Protein AF-A0A914QXJ2-F1 (afdb_monomer)

Mean predicted aligned error: 8.16 Å

Secondary structure (DSSP, 8-state):
--HHHHHHHHHHHHHHHHHHHHHHHHHHHTTTT-SS--SHHHHHHHHIIIIITTTPPPPB-TTS-B--HHHHHHHHHHHHHHHHHHHHH-HHHHHHHHHHHHHHHHHHHHHHHHHHH--S-----------HHHHHHHHHHTT-SS--SSPPTT------------PPP-

Structure (mmCIF, N/CA/C/O backbone):
data_AF-A0A914QXJ2-F1
#
_entry.id   AF-A0A914QXJ2-F1
#
loop_
_atom_site.group_PDB
_atom_site.id
_atom_site.type_symbol
_atom_site.label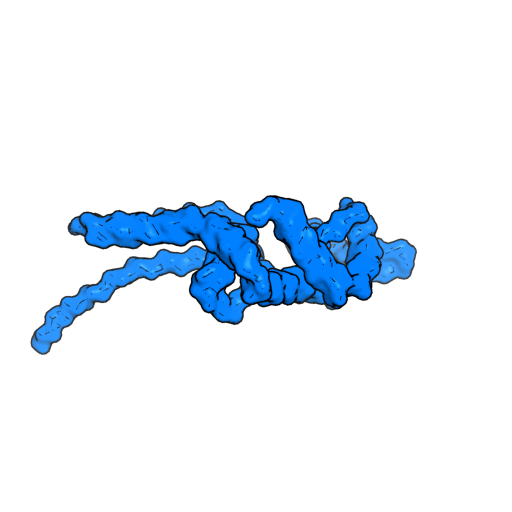_atom_id
_atom_site.label_alt_id
_atom_site.label_comp_id
_atom_site.label_asym_id
_atom_site.label_entity_id
_atom_site.label_seq_id
_atom_site.pdbx_PDB_ins_code
_atom_site.Cartn_x
_atom_site.Cartn_y
_atom_site.Cartn_z
_atom_site.occupancy
_atom_site.B_iso_or_equiv
_atom_site.auth_seq_id
_atom_site.auth_comp_id
_atom_site.auth_asym_id
_atom_site.auth_atom_id
_atom_site.pdbx_PDB_model_num
ATOM 1 N N . MET A 1 1 ? 1.559 21.690 2.130 1.00 59.94 1 MET A N 1
ATOM 2 C CA . MET A 1 1 ? 2.203 21.099 0.946 1.00 59.94 1 MET A CA 1
ATOM 3 C C . MET A 1 1 ? 1.163 21.081 -0.153 1.00 59.94 1 MET A C 1
ATOM 5 O O . MET A 1 1 ? 0.071 20.583 0.099 1.00 59.94 1 MET A O 1
ATOM 9 N N . THR A 1 2 ? 1.450 21.678 -1.304 1.00 71.50 2 THR A N 1
ATOM 10 C CA . THR A 1 2 ? 0.590 21.546 -2.489 1.00 71.50 2 THR A CA 1
ATOM 11 C C . THR A 1 2 ? 0.858 20.198 -3.162 1.00 71.50 2 THR A C 1
ATOM 13 O O . THR A 1 2 ? 1.930 19.617 -2.984 1.00 71.50 2 THR A O 1
ATOM 16 N N . ARG A 1 3 ? -0.100 19.680 -3.939 1.00 66.88 3 ARG A N 1
ATOM 17 C CA . ARG A 1 3 ? 0.074 18.450 -4.735 1.00 66.88 3 ARG A CA 1
ATOM 18 C C . ARG A 1 3 ? 1.365 18.481 -5.569 1.00 66.88 3 ARG A C 1
ATOM 20 O O . ARG A 1 3 ? 2.054 17.472 -5.667 1.00 66.88 3 ARG A O 1
ATOM 27 N N . ASP A 1 4 ? 1.730 19.646 -6.091 1.00 71.75 4 ASP A N 1
ATOM 28 C CA . ASP A 1 4 ? 2.905 19.812 -6.952 1.00 71.75 4 ASP A CA 1
ATOM 29 C C . ASP A 1 4 ? 4.228 19.636 -6.198 1.00 71.75 4 ASP A C 1
ATOM 31 O O . ASP A 1 4 ? 5.166 19.040 -6.722 1.00 71.75 4 ASP A O 1
ATOM 35 N N . GLN A 1 5 ? 4.292 20.071 -4.936 1.00 70.19 5 GLN A N 1
ATOM 36 C CA . GLN A 1 5 ? 5.465 19.859 -4.081 1.00 70.19 5 GLN A CA 1
ATOM 37 C C . GLN A 1 5 ? 5.694 18.366 -3.805 1.00 70.19 5 GLN A C 1
ATOM 39 O O . GLN A 1 5 ? 6.823 17.891 -3.900 1.00 70.19 5 GLN A O 1
ATOM 44 N N . PHE A 1 6 ? 4.619 17.614 -3.542 1.00 69.56 6 PHE A N 1
ATOM 45 C CA . PHE A 1 6 ? 4.676 16.157 -3.383 1.00 69.56 6 PHE A CA 1
ATOM 46 C C . PHE A 1 6 ? 5.178 15.468 -4.657 1.00 69.56 6 PHE A C 1
ATOM 48 O O . PHE A 1 6 ? 6.094 14.646 -4.608 1.00 69.56 6 PHE A O 1
ATOM 55 N N . LEU A 1 7 ? 4.600 15.825 -5.809 1.00 69.38 7 LEU A N 1
ATOM 56 C CA . LEU A 1 7 ? 4.986 15.244 -7.094 1.00 69.38 7 LEU A CA 1
ATOM 57 C C . LEU A 1 7 ? 6.441 15.577 -7.443 1.00 69.38 7 LEU A C 1
ATOM 59 O O . LEU A 1 7 ? 7.142 14.716 -7.973 1.00 69.38 7 LEU A O 1
ATOM 63 N N . SER A 1 8 ? 6.916 16.776 -7.100 1.00 71.38 8 SER A N 1
ATOM 64 C CA . SER A 1 8 ? 8.308 17.180 -7.297 1.00 71.38 8 SER A CA 1
ATOM 65 C C . SER A 1 8 ? 9.279 16.403 -6.405 1.00 71.38 8 SER A C 1
ATOM 67 O O . SER A 1 8 ? 10.307 15.953 -6.908 1.00 71.38 8 SER A O 1
ATOM 69 N N . GLU A 1 9 ? 8.982 16.223 -5.111 1.00 70.44 9 GLU A N 1
ATOM 70 C CA . GLU A 1 9 ? 9.820 15.414 -4.205 1.00 70.44 9 GLU A CA 1
ATOM 71 C C . GLU A 1 9 ? 9.899 13.962 -4.687 1.00 70.44 9 GLU A C 1
ATOM 73 O O . GLU A 1 9 ? 10.993 13.403 -4.796 1.00 70.44 9 GLU A O 1
ATOM 78 N N . ARG A 1 10 ? 8.749 13.381 -5.056 1.00 69.50 10 ARG A N 1
ATOM 79 C CA . ARG A 1 10 ? 8.657 12.021 -5.602 1.00 69.50 10 ARG A CA 1
ATOM 80 C C . ARG A 1 10 ? 9.470 11.873 -6.886 1.00 69.50 10 ARG A C 1
ATOM 82 O O . ARG A 1 10 ? 10.237 10.925 -7.021 1.00 69.50 10 ARG A O 1
ATOM 89 N N . SER A 1 11 ? 9.320 12.820 -7.813 1.00 68.19 11 SER A N 1
ATOM 90 C CA . SER A 1 11 ? 10.020 12.793 -9.102 1.00 68.19 11 SER A CA 1
ATOM 91 C C . SER A 1 11 ? 11.529 12.937 -8.931 1.00 68.19 11 SER A C 1
ATOM 93 O O . SER A 1 11 ? 12.278 12.243 -9.607 1.00 68.19 11 SER A O 1
ATOM 95 N N . LYS A 1 12 ? 11.989 13.782 -8.001 1.00 71.06 12 LYS A N 1
ATOM 96 C CA . LYS A 1 12 ? 13.420 13.955 -7.727 1.00 71.06 12 LYS A CA 1
ATOM 97 C C . LYS A 1 12 ? 14.054 12.678 -7.170 1.00 71.06 12 LYS A C 1
ATOM 99 O O . LYS A 1 12 ? 15.059 12.228 -7.698 1.00 71.06 12 LYS A O 1
ATOM 104 N N . LEU A 1 13 ? 13.435 12.057 -6.163 1.00 67.00 13 LEU A N 1
ATOM 105 C CA . LEU A 1 13 ? 13.907 10.780 -5.608 1.00 67.00 13 LEU A CA 1
ATOM 106 C C . LEU A 1 13 ? 13.923 9.655 -6.647 1.00 67.00 13 LEU A C 1
ATOM 108 O O . LEU A 1 13 ? 14.839 8.835 -6.655 1.00 67.00 13 LEU A O 1
ATOM 112 N N . TYR A 1 14 ? 12.916 9.629 -7.520 1.00 66.44 14 TYR A N 1
ATOM 113 C CA . TYR A 1 14 ? 12.849 8.673 -8.614 1.00 66.44 14 TYR A CA 1
ATOM 114 C C . TYR A 1 14 ? 13.988 8.876 -9.622 1.00 66.44 14 TYR A C 1
ATOM 116 O O . TYR A 1 14 ? 14.717 7.931 -9.912 1.00 66.44 14 TYR A O 1
ATOM 124 N N . LEU A 1 15 ? 14.185 10.106 -10.103 1.00 65.62 15 LEU A N 1
ATOM 125 C CA . LEU A 1 15 ? 15.215 10.423 -11.092 1.00 65.62 15 LEU A CA 1
ATOM 126 C C . LEU A 1 15 ? 16.637 10.270 -10.534 1.00 65.62 15 LEU A C 1
ATOM 128 O O . LEU A 1 15 ? 17.492 9.750 -11.238 1.00 65.62 15 LEU A O 1
ATOM 132 N N . ASP A 1 16 ? 16.888 10.654 -9.280 1.00 66.81 16 ASP A N 1
ATOM 133 C CA . ASP A 1 16 ? 18.233 10.608 -8.684 1.00 66.81 16 ASP A CA 1
ATOM 134 C C . ASP A 1 16 ? 18.745 9.170 -8.475 1.00 66.81 16 ASP A C 1
ATOM 136 O O . ASP A 1 16 ? 19.952 8.937 -8.475 1.00 66.81 16 ASP A O 1
ATOM 140 N N . ARG A 1 17 ? 17.847 8.195 -8.273 1.00 63.75 17 ARG A N 1
ATOM 141 C CA . ARG A 1 17 ? 18.223 6.808 -7.944 1.00 63.75 17 ARG A CA 1
ATOM 142 C C . ARG A 1 17 ? 17.952 5.807 -9.059 1.00 63.75 17 ARG A C 1
ATOM 144 O O . ARG A 1 17 ? 18.654 4.806 -9.161 1.00 63.75 17 ARG A O 1
ATOM 151 N N . TYR A 1 18 ? 16.927 6.053 -9.860 1.00 64.44 18 TYR A N 1
ATOM 152 C CA . TYR A 1 18 ? 16.454 5.115 -10.870 1.00 64.44 18 TYR A CA 1
ATOM 153 C C . TYR A 1 18 ? 16.583 5.702 -12.276 1.00 64.44 18 TYR A C 1
ATOM 155 O O . TYR A 1 18 ? 15.830 5.305 -13.154 1.00 64.44 18 TYR A O 1
ATOM 163 N N . ALA A 1 19 ? 17.524 6.628 -12.504 1.00 63.50 19 ALA A N 1
ATOM 164 C CA . ALA A 1 19 ? 17.801 7.200 -13.824 1.00 63.50 19 ALA A CA 1
ATOM 165 C C . ALA A 1 19 ? 17.992 6.115 -14.901 1.00 63.50 19 ALA A C 1
ATOM 167 O O . ALA A 1 19 ? 17.350 6.185 -15.948 1.00 63.50 19 ALA A O 1
ATOM 168 N N . ASP A 1 20 ? 18.787 5.085 -14.594 1.00 59.22 20 ASP A N 1
ATOM 169 C CA . ASP A 1 20 ? 19.075 3.969 -15.505 1.00 59.22 20 ASP A CA 1
ATOM 170 C C . ASP A 1 20 ? 17.836 3.085 -15.729 1.00 59.22 20 ASP A C 1
ATOM 172 O O . ASP A 1 20 ? 17.468 2.752 -16.855 1.00 59.22 20 ASP A O 1
ATOM 176 N N . LEU A 1 21 ? 17.095 2.802 -14.654 1.00 61.12 21 LEU A N 1
ATOM 177 C CA . LEU A 1 21 ? 15.837 2.065 -14.742 1.00 61.12 21 LEU A CA 1
ATOM 178 C C . LEU A 1 21 ? 14.753 2.871 -15.474 1.00 61.12 21 LEU A C 1
ATOM 180 O O . LEU A 1 21 ? 13.874 2.291 -16.088 1.00 61.12 21 LEU A O 1
ATOM 184 N N . HIS A 1 22 ? 14.788 4.201 -15.435 1.00 61.41 22 HIS A N 1
ATOM 185 C CA . HIS A 1 22 ? 13.848 5.066 -16.143 1.00 61.41 22 HIS A CA 1
ATOM 186 C C . HIS A 1 22 ? 14.121 5.091 -17.653 1.00 61.41 22 HIS A C 1
ATOM 188 O O . HIS A 1 22 ? 13.167 5.187 -18.429 1.00 61.41 22 HIS A O 1
ATOM 194 N N . SER A 1 23 ? 15.380 4.956 -18.094 1.00 61.06 23 SER A N 1
ATOM 195 C CA . SER A 1 23 ? 15.677 4.696 -19.511 1.00 61.06 23 SER A CA 1
ATOM 196 C C . SER A 1 23 ? 15.123 3.349 -19.965 1.00 61.06 23 SER A C 1
ATOM 198 O O . SER A 1 23 ? 14.452 3.306 -20.995 1.00 61.06 23 SER A O 1
ATOM 200 N N . ASP A 1 24 ? 15.288 2.295 -19.165 1.00 61.16 24 ASP A N 1
ATOM 201 C CA . ASP A 1 24 ? 14.784 0.958 -19.503 1.00 61.16 24 ASP A CA 1
ATOM 202 C C . ASP A 1 24 ? 13.251 0.892 -19.428 1.00 61.16 24 ASP A C 1
ATOM 204 O O . ASP A 1 24 ? 12.593 0.339 -20.309 1.00 61.16 24 ASP A O 1
ATOM 208 N N . LEU A 1 25 ? 12.651 1.551 -18.432 1.00 62.28 25 LEU A N 1
ATOM 209 C CA . LEU A 1 25 ? 11.205 1.611 -18.232 1.00 62.28 25 LEU A CA 1
ATOM 210 C C . LEU A 1 25 ? 10.480 2.385 -19.341 1.00 62.28 25 LEU A C 1
ATOM 212 O O . LEU A 1 25 ? 9.360 2.032 -19.706 1.00 62.28 25 LEU A O 1
ATOM 216 N N . LYS A 1 26 ? 11.108 3.408 -19.934 1.00 62.44 26 LYS A N 1
ATOM 217 C CA . LYS A 1 26 ? 10.563 4.080 -21.128 1.00 62.44 26 LYS A CA 1
ATOM 218 C C . LYS A 1 26 ? 10.508 3.155 -22.341 1.00 62.44 26 LYS A C 1
ATOM 220 O O . LYS A 1 26 ? 9.597 3.291 -23.156 1.00 62.44 26 LYS A O 1
ATOM 225 N N . ILE A 1 27 ? 11.449 2.217 -22.451 1.00 61.31 27 ILE A N 1
ATOM 226 C CA . ILE A 1 27 ? 11.485 1.231 -23.535 1.00 61.31 27 ILE A CA 1
ATOM 227 C C . ILE A 1 27 ? 10.365 0.196 -23.336 1.00 61.31 27 ILE A C 1
ATOM 229 O O . ILE A 1 27 ? 9.661 -0.117 -24.297 1.00 61.31 27 ILE A O 1
ATOM 233 N N . VAL A 1 28 ? 10.105 -0.261 -22.100 1.00 64.69 28 VAL A N 1
ATOM 234 C CA . VAL A 1 28 ? 8.976 -1.178 -21.802 1.00 64.69 28 VAL A CA 1
ATOM 235 C C . VAL A 1 28 ? 7.598 -0.534 -21.794 1.00 64.69 28 VAL A C 1
ATOM 237 O O . VAL A 1 28 ? 6.611 -1.254 -21.924 1.00 64.69 28 VAL A O 1
ATOM 240 N N . ALA A 1 29 ? 7.491 0.790 -21.695 1.00 67.94 29 ALA A N 1
ATOM 241 C CA . ALA A 1 29 ? 6.195 1.466 -21.685 1.00 67.94 29 ALA A CA 1
ATOM 242 C C . ALA A 1 29 ? 5.500 1.444 -23.069 1.00 67.94 29 ALA A C 1
ATOM 244 O O . ALA A 1 29 ? 4.270 1.407 -23.159 1.00 67.94 29 ALA A O 1
ATOM 245 N N . LYS A 1 30 ? 6.277 1.377 -24.163 1.00 69.56 30 LYS A N 1
ATOM 246 C CA . LYS A 1 30 ? 5.761 1.379 -25.544 1.00 69.56 30 LYS A CA 1
ATOM 247 C C . LYS A 1 30 ? 4.984 0.092 -25.901 1.00 69.56 30 LYS A C 1
ATOM 249 O O . LYS A 1 30 ? 3.855 0.234 -26.371 1.00 69.56 30 LYS A O 1
ATOM 254 N N . PRO A 1 31 ? 5.487 -1.136 -25.642 1.00 71.19 31 PRO A N 1
ATOM 255 C CA . PRO A 1 31 ? 4.733 -2.373 -25.898 1.00 71.19 31 PRO A CA 1
ATOM 256 C C . PRO A 1 31 ? 3.430 -2.525 -25.097 1.00 71.19 31 PRO A C 1
ATOM 258 O O . PRO A 1 31 ? 2.530 -3.237 -25.531 1.00 71.19 31 PRO A O 1
ATOM 261 N N . ILE A 1 32 ? 3.314 -1.863 -23.941 1.00 75.56 32 ILE A N 1
ATOM 262 C CA . ILE A 1 32 ? 2.122 -1.919 -23.073 1.00 75.56 32 ILE A CA 1
ATOM 263 C C . ILE A 1 32 ? 1.155 -0.745 -23.268 1.00 75.56 32 ILE A C 1
ATOM 265 O O . ILE A 1 32 ? 0.164 -0.652 -22.551 1.00 75.56 32 ILE A O 1
ATOM 269 N N . GLY A 1 33 ? 1.419 0.154 -24.221 1.00 73.31 33 GLY A N 1
ATOM 270 C CA . GLY A 1 33 ? 0.527 1.278 -24.517 1.00 73.31 33 GLY A CA 1
ATOM 271 C C . GLY A 1 33 ? 0.547 2.410 -23.482 1.00 73.31 33 GLY A C 1
ATOM 272 O O . GLY A 1 33 ? -0.401 3.191 -23.430 1.00 73.31 33 GLY A O 1
ATOM 273 N N . ILE A 1 34 ? 1.613 2.536 -22.683 1.00 73.38 34 ILE A N 1
ATOM 274 C CA . ILE A 1 34 ? 1.802 3.641 -21.733 1.00 73.38 34 ILE A CA 1
ATOM 275 C C . ILE A 1 34 ? 2.832 4.618 -22.327 1.00 73.38 34 ILE A C 1
ATOM 277 O O . ILE A 1 34 ? 4.031 4.366 -22.267 1.00 73.38 34 ILE A O 1
ATOM 281 N N . PRO A 1 35 ? 2.421 5.750 -22.925 1.00 64.94 35 PRO A N 1
ATOM 282 C CA . PRO A 1 35 ? 3.358 6.660 -23.595 1.00 64.94 35 PRO A CA 1
ATOM 283 C C . PRO A 1 35 ? 4.264 7.419 -22.615 1.00 64.94 35 PRO A C 1
ATOM 285 O O . PRO A 1 35 ? 5.378 7.815 -22.963 1.00 64.94 35 PRO A O 1
ATOM 288 N N . HIS A 1 36 ? 3.796 7.622 -21.382 1.00 68.94 36 HIS A N 1
ATOM 289 C CA . HIS A 1 36 ? 4.508 8.347 -20.337 1.00 68.94 36 HIS A CA 1
ATOM 290 C C . HIS A 1 36 ? 4.358 7.608 -19.011 1.00 68.94 36 HIS A C 1
ATOM 292 O O . HIS A 1 36 ? 3.340 7.747 -18.340 1.00 68.94 36 HIS A O 1
ATOM 298 N N . LEU A 1 37 ? 5.374 6.829 -18.641 1.00 70.12 37 LEU A N 1
ATOM 299 C CA . LEU A 1 37 ? 5.420 6.178 -17.338 1.00 70.12 37 LEU A CA 1
ATOM 300 C C . LEU A 1 37 ? 5.823 7.205 -16.272 1.00 70.12 37 LEU A C 1
ATOM 302 O O . LEU A 1 37 ? 6.941 7.720 -16.303 1.00 70.12 37 LEU A O 1
ATOM 306 N N . SER A 1 38 ? 4.919 7.515 -15.341 1.00 69.62 38 SER A N 1
ATOM 307 C CA . SER A 1 38 ? 5.178 8.479 -14.261 1.00 69.62 38 SER A CA 1
ATOM 308 C C . SER A 1 38 ? 5.681 7.806 -12.983 1.00 69.62 38 SER A C 1
ATOM 310 O O . SER A 1 38 ? 6.327 8.442 -12.143 1.00 69.62 38 SER A O 1
ATOM 312 N N . HIS A 1 39 ? 5.375 6.516 -12.827 1.00 75.06 39 HIS A N 1
ATOM 313 C CA . HIS A 1 39 ? 5.744 5.725 -11.665 1.00 75.06 39 HIS A CA 1
ATOM 314 C C . HIS A 1 39 ? 5.901 4.239 -12.045 1.00 75.06 39 HIS A C 1
ATOM 316 O O . HIS A 1 39 ? 5.058 3.718 -12.771 1.00 75.06 39 HIS A O 1
ATOM 322 N N . PRO A 1 40 ? 6.902 3.508 -11.513 1.00 78.94 40 PRO A N 1
ATOM 323 C CA . PRO A 1 40 ? 7.112 2.079 -11.808 1.00 78.94 40 PRO A CA 1
ATOM 324 C C . PRO A 1 40 ? 5.900 1.190 -11.515 1.00 78.94 40 PRO A C 1
ATOM 326 O O . PRO A 1 40 ? 5.722 0.144 -12.126 1.00 78.94 40 PRO A O 1
ATOM 329 N N . PHE A 1 41 ? 5.041 1.628 -10.598 1.00 80.81 41 PHE A N 1
ATOM 330 C CA . PHE A 1 41 ? 3.803 0.930 -10.268 1.00 80.81 41 PHE A CA 1
ATOM 331 C C . PHE A 1 41 ? 2.810 0.858 -11.431 1.00 80.81 41 PHE A C 1
ATOM 333 O O . PHE A 1 41 ? 2.137 -0.150 -11.575 1.00 80.81 41 PHE A O 1
ATOM 340 N N . GLU A 1 42 ? 2.753 1.885 -12.284 1.00 82.31 42 GLU A N 1
ATOM 341 C CA . GLU A 1 42 ? 1.877 1.892 -13.466 1.00 82.31 42 GLU A CA 1
ATOM 342 C C . GLU A 1 42 ? 2.274 0.779 -14.446 1.00 82.31 42 GLU A C 1
ATOM 344 O O . GLU A 1 42 ? 1.421 0.146 -15.061 1.00 82.31 42 GLU A O 1
ATOM 349 N N . PHE A 1 43 ? 3.577 0.499 -14.549 1.00 84.69 43 PHE A N 1
ATOM 350 C CA . PHE A 1 43 ? 4.098 -0.601 -15.353 1.00 84.69 43 PHE A CA 1
ATOM 351 C C . PHE A 1 43 ? 3.681 -1.953 -14.764 1.00 84.69 43 PHE A C 1
ATOM 353 O O . PHE A 1 43 ? 3.179 -2.816 -15.483 1.00 84.69 43 PHE A O 1
ATOM 360 N N . VAL A 1 44 ? 3.874 -2.130 -13.453 1.00 87.12 44 VAL A N 1
ATOM 361 C CA . VAL A 1 44 ? 3.516 -3.372 -12.754 1.00 87.12 44 VAL A CA 1
ATOM 362 C C . VAL A 1 44 ? 2.018 -3.642 -12.873 1.00 87.12 44 VAL A C 1
ATOM 364 O O . VAL A 1 44 ? 1.640 -4.747 -13.251 1.00 87.12 44 VAL A O 1
ATOM 367 N N . ASP A 1 45 ? 1.182 -2.638 -12.615 1.00 86.94 45 ASP A N 1
ATOM 368 C CA . ASP A 1 45 ? -0.275 -2.756 -12.681 1.00 86.94 45 ASP A CA 1
ATOM 369 C C . ASP A 1 45 ? -0.742 -3.157 -14.087 1.00 86.94 45 ASP A C 1
ATOM 371 O O . ASP A 1 45 ? -1.421 -4.169 -14.245 1.00 86.94 45 ASP A O 1
ATOM 375 N N . ALA A 1 46 ? -0.257 -2.476 -15.132 1.00 88.06 46 ALA A N 1
ATOM 376 C CA . ALA A 1 46 ? -0.617 -2.800 -16.512 1.00 88.06 46 ALA A CA 1
ATOM 377 C C . ALA A 1 46 ? -0.205 -4.222 -16.929 1.00 88.06 46 ALA A C 1
ATOM 379 O O . ALA A 1 46 ? -0.971 -4.922 -17.604 1.00 88.06 46 ALA A O 1
ATOM 380 N N . ILE A 1 47 ? 0.986 -4.676 -16.518 1.00 89.69 47 ILE A N 1
ATOM 381 C CA . ILE A 1 47 ? 1.456 -6.040 -16.795 1.00 89.69 47 ILE A CA 1
ATOM 382 C C . ILE A 1 47 ? 0.611 -7.079 -16.058 1.00 89.69 47 ILE A C 1
ATOM 384 O O . ILE A 1 47 ? 0.225 -8.090 -16.657 1.00 89.69 47 ILE A O 1
ATOM 388 N N . LEU A 1 48 ? 0.324 -6.850 -14.775 1.00 88.88 48 LEU A N 1
ATOM 389 C CA . LEU A 1 48 ? -0.479 -7.761 -13.965 1.00 88.88 48 LEU A CA 1
ATOM 390 C C . LEU A 1 48 ? -1.912 -7.848 -14.495 1.00 88.88 48 LEU A C 1
ATOM 392 O O . LEU A 1 48 ? -2.386 -8.953 -14.772 1.00 88.88 48 LEU A O 1
ATOM 396 N N . GLU A 1 49 ? -2.566 -6.704 -14.704 1.00 88.31 49 GLU A N 1
ATOM 397 C CA . GLU A 1 49 ? -3.961 -6.607 -15.140 1.00 88.31 49 GLU A CA 1
ATOM 398 C C . GLU A 1 49 ? -4.178 -7.225 -16.524 1.00 88.31 49 GLU A C 1
ATOM 400 O O . GLU A 1 49 ? -5.141 -7.976 -16.737 1.00 88.31 49 GLU A O 1
ATOM 405 N N . THR A 1 50 ? -3.293 -6.908 -17.470 1.00 88.56 50 THR A N 1
ATOM 406 C CA . THR A 1 50 ? -3.501 -7.246 -18.881 1.00 88.56 50 THR A CA 1
ATOM 407 C C . THR A 1 50 ? -2.957 -8.624 -19.218 1.00 88.56 50 THR A C 1
ATOM 409 O O . THR A 1 50 ? -3.603 -9.355 -19.966 1.00 88.56 50 THR A O 1
ATOM 412 N N . TYR A 1 51 ? -1.808 -9.013 -18.656 1.00 91.31 51 TYR A N 1
ATOM 413 C CA . TYR A 1 51 ? -1.075 -10.192 -19.116 1.00 91.31 51 TYR A CA 1
ATOM 414 C C . TYR A 1 51 ? -0.931 -11.266 -18.043 1.00 91.31 51 TYR A C 1
ATOM 416 O O . TYR A 1 51 ? -1.505 -12.351 -18.172 1.00 91.31 51 TYR A O 1
ATOM 424 N N . ALA A 1 52 ? -0.191 -10.978 -16.969 1.00 89.69 52 ALA A N 1
ATOM 425 C CA . ALA A 1 52 ? 0.270 -12.007 -16.039 1.00 89.69 52 ALA A CA 1
ATOM 426 C C . ALA A 1 52 ? -0.891 -12.691 -15.298 1.00 89.69 52 ALA A C 1
ATOM 428 O O . ALA A 1 52 ? -0.974 -13.922 -15.284 1.00 89.69 52 ALA A O 1
ATOM 429 N N . CYS A 1 53 ? -1.842 -11.926 -14.748 1.00 89.38 53 CYS A N 1
ATOM 430 C CA . CYS A 1 53 ? -2.987 -12.502 -14.031 1.00 89.38 53 CYS A CA 1
ATOM 431 C C . CYS A 1 53 ? -3.974 -13.216 -14.967 1.00 89.38 53 CYS A C 1
ATOM 433 O O . CYS A 1 53 ? -4.675 -14.134 -14.539 1.00 89.38 53 CYS A O 1
ATOM 435 N N . ARG A 1 54 ? -4.000 -12.840 -16.251 1.00 91.19 54 ARG A N 1
ATOM 436 C CA . ARG A 1 54 ? -4.832 -13.471 -17.290 1.00 91.19 54 ARG A CA 1
ATOM 437 C C . ARG A 1 54 ? -4.142 -14.641 -17.992 1.00 91.19 54 ARG A C 1
ATOM 439 O O . ARG A 1 54 ? -4.752 -15.261 -18.858 1.00 91.19 54 ARG A O 1
ATOM 446 N N . ARG A 1 55 ? -2.897 -14.960 -17.611 1.00 91.44 55 ARG A N 1
ATOM 447 C CA . ARG A 1 55 ? -2.056 -15.997 -18.234 1.00 91.44 55 ARG A CA 1
ATOM 448 C C . ARG A 1 55 ? -1.855 -15.776 -19.738 1.00 91.44 55 ARG A C 1
ATOM 450 O O . ARG A 1 55 ? -1.791 -16.739 -20.501 1.00 91.44 55 ARG A O 1
ATOM 457 N N . LEU A 1 56 ? -1.777 -14.515 -20.161 1.00 91.00 56 LEU A N 1
ATOM 458 C CA . LEU A 1 56 ? -1.442 -14.161 -21.538 1.00 91.00 56 LEU A CA 1
ATOM 459 C C . LEU A 1 56 ? 0.080 -14.024 -21.702 1.00 91.00 56 LEU A C 1
ATOM 461 O O . LEU A 1 56 ? 0.773 -13.735 -20.722 1.00 91.00 56 LEU A O 1
ATOM 465 N N . PRO A 1 57 ? 0.610 -14.217 -22.924 1.00 89.81 57 PRO A N 1
ATOM 466 C CA . PRO A 1 57 ? 2.020 -13.977 -23.211 1.00 89.81 57 PRO A CA 1
ATOM 467 C C . PRO A 1 57 ? 2.424 -12.546 -22.853 1.00 89.81 57 PRO A C 1
ATOM 469 O O . PRO A 1 57 ? 1.684 -11.609 -23.149 1.00 89.81 57 PRO A O 1
A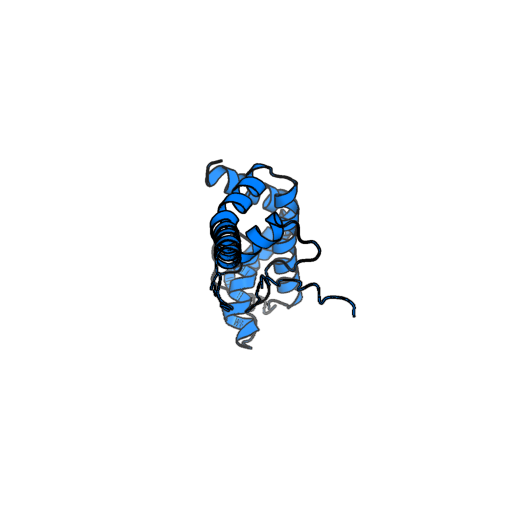TOM 472 N N . LEU A 1 58 ? 3.595 -12.378 -22.237 1.00 89.50 58 LEU A N 1
ATOM 473 C CA . LEU A 1 58 ? 4.139 -11.051 -21.958 1.00 89.50 58 LEU A CA 1
ATOM 474 C C . LEU A 1 58 ? 4.480 -10.332 -23.274 1.00 89.50 58 LEU A C 1
ATOM 476 O O . LEU A 1 58 ? 4.891 -10.986 -24.236 1.00 89.50 58 LEU A O 1
ATOM 480 N N . PRO A 1 59 ? 4.304 -9.003 -23.338 1.00 87.94 59 PRO 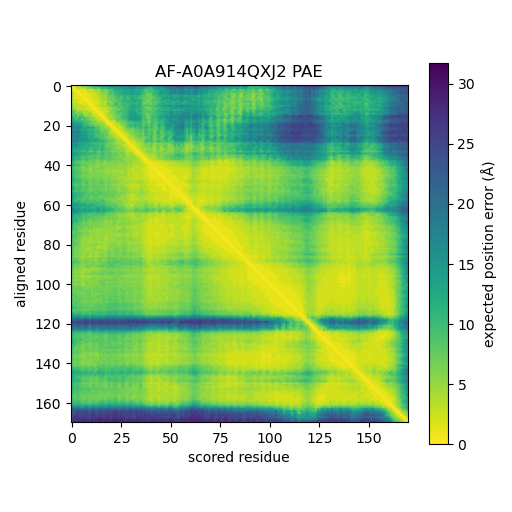A N 1
ATOM 481 C CA . PRO A 1 59 ? 4.544 -8.250 -24.559 1.00 87.94 59 PRO A CA 1
ATOM 482 C C . PRO A 1 59 ? 6.037 -8.228 -24.898 1.00 87.94 59 PRO A C 1
ATOM 484 O O . PRO A 1 59 ? 6.899 -8.282 -24.015 1.00 87.94 59 PRO A O 1
ATOM 487 N N . CYS A 1 60 ? 6.327 -8.135 -26.193 1.00 84.88 60 CYS A N 1
ATOM 488 C CA . CYS A 1 60 ? 7.685 -8.147 -26.720 1.00 84.88 60 CYS A CA 1
ATOM 489 C C . CYS A 1 60 ? 8.023 -6.834 -27.418 1.00 84.88 60 CYS A C 1
ATOM 491 O O . CYS A 1 60 ? 7.148 -6.136 -27.935 1.00 84.88 60 CYS A O 1
ATOM 493 N N . PHE A 1 61 ? 9.304 -6.491 -27.402 1.00 78.62 61 PHE A N 1
ATOM 494 C CA . PHE A 1 61 ? 9.840 -5.353 -28.127 1.00 78.62 61 PHE A CA 1
ATOM 495 C C . PHE A 1 61 ? 10.022 -5.688 -29.615 1.00 78.62 61 PHE A C 1
ATOM 497 O O . PHE A 1 61 ? 9.924 -6.839 -30.042 1.00 78.62 61 PHE A O 1
ATOM 504 N N . GLU A 1 62 ? 10.349 -4.670 -30.414 1.00 78.38 62 GLU A N 1
ATOM 505 C CA . GLU A 1 62 ? 10.584 -4.794 -31.863 1.00 78.38 62 GLU A CA 1
ATOM 506 C C . GLU A 1 62 ? 11.753 -5.740 -32.214 1.00 78.38 62 GLU A C 1
ATOM 508 O O . GLU A 1 62 ? 11.808 -6.266 -33.322 1.00 78.38 62 GLU A O 1
ATOM 513 N N . ASN A 1 63 ? 12.672 -5.993 -31.273 1.00 81.31 63 ASN A N 1
ATOM 514 C CA . ASN A 1 63 ? 13.808 -6.909 -31.428 1.00 81.31 63 ASN A CA 1
ATOM 515 C C . ASN A 1 63 ? 13.483 -8.380 -31.066 1.00 81.31 63 ASN A C 1
ATOM 517 O O . ASN A 1 63 ? 14.406 -9.188 -30.985 1.00 81.31 63 ASN A O 1
ATOM 521 N N . ASN A 1 64 ? 12.207 -8.730 -30.844 1.00 81.81 64 ASN A N 1
ATOM 522 C CA . ASN A 1 64 ? 11.720 -10.038 -30.366 1.00 81.81 64 ASN A CA 1
ATOM 523 C C . ASN A 1 64 ? 12.158 -10.451 -28.950 1.00 81.81 64 ASN A C 1
ATOM 525 O O . ASN A 1 64 ? 11.881 -11.574 -28.527 1.00 81.81 64 ASN A O 1
ATOM 529 N N . GLU A 1 65 ? 12.801 -9.571 -28.188 1.00 83.38 65 GLU A N 1
ATOM 530 C CA . GLU A 1 65 ? 12.974 -9.778 -26.754 1.00 83.38 65 GLU A CA 1
ATOM 531 C C . GLU A 1 65 ? 11.645 -9.485 -26.049 1.00 83.38 65 GLU A C 1
ATOM 533 O O . GLU A 1 65 ? 10.949 -8.527 -26.384 1.00 83.38 65 GLU A O 1
ATOM 538 N N . CYS A 1 66 ? 11.248 -10.328 -25.101 1.00 85.06 66 CYS A N 1
ATOM 539 C CA . CYS A 1 66 ? 9.995 -10.156 -24.372 1.00 85.06 66 CYS A CA 1
ATOM 540 C C . CYS A 1 66 ? 10.261 -9.699 -22.947 1.00 85.06 66 CYS A C 1
ATOM 542 O O . CYS A 1 66 ? 11.296 -10.026 -22.366 1.00 85.06 66 CYS A O 1
ATOM 544 N N . ILE A 1 67 ? 9.304 -8.968 -22.372 1.00 85.75 67 ILE A N 1
ATOM 545 C CA . ILE A 1 67 ? 9.363 -8.604 -20.957 1.00 85.75 67 ILE A CA 1
ATOM 546 C C . ILE A 1 67 ? 9.521 -9.882 -20.135 1.00 85.75 67 ILE A C 1
ATOM 548 O O . ILE A 1 67 ? 8.761 -10.837 -20.300 1.00 85.75 67 ILE A O 1
ATOM 552 N N . SER A 1 68 ? 10.522 -9.897 -19.260 1.00 86.12 68 SER A N 1
ATOM 553 C CA . SER A 1 68 ? 10.805 -11.031 -18.391 1.00 86.12 68 SER A CA 1
ATOM 554 C C . SER A 1 68 ? 10.174 -10.836 -17.015 1.00 86.12 68 SER A C 1
ATOM 556 O O . SER A 1 68 ? 9.809 -9.727 -16.611 1.00 86.12 68 SER A O 1
ATOM 558 N N . LEU A 1 69 ? 10.080 -11.926 -16.253 1.00 85.38 69 LEU A N 1
ATOM 559 C CA . LEU A 1 69 ? 9.670 -11.853 -14.853 1.00 85.38 69 LEU A CA 1
ATOM 560 C C . LEU A 1 69 ? 10.635 -10.987 -14.023 1.00 85.38 69 LEU A C 1
ATOM 562 O O . LEU A 1 69 ? 10.199 -10.300 -13.102 1.00 85.38 69 LEU A O 1
ATOM 566 N N . ASP A 1 70 ? 11.921 -10.963 -14.379 1.00 85.25 70 ASP A N 1
ATOM 567 C CA . ASP A 1 70 ? 12.922 -10.140 -13.700 1.00 85.25 70 ASP A CA 1
ATOM 568 C C . ASP A 1 70 ? 12.643 -8.648 -13.884 1.00 85.25 70 ASP A C 1
ATOM 570 O O . ASP A 1 70 ? 12.691 -7.897 -12.911 1.00 85.25 70 ASP A O 1
ATOM 574 N N . THR A 1 71 ? 12.249 -8.218 -15.087 1.00 82.31 71 THR A N 1
ATOM 575 C CA . THR A 1 71 ? 11.833 -6.829 -15.337 1.00 82.31 71 THR A CA 1
ATOM 576 C C . THR A 1 71 ? 10.649 -6.432 -14.452 1.00 82.31 71 THR A C 1
ATOM 578 O O . THR A 1 71 ? 10.647 -5.350 -13.862 1.00 82.31 71 THR A O 1
ATOM 581 N N . ILE A 1 72 ? 9.661 -7.322 -14.308 1.00 85.81 72 ILE A N 1
ATOM 582 C CA . ILE A 1 72 ? 8.484 -7.101 -13.453 1.00 85.81 72 ILE A CA 1
ATOM 583 C C . ILE A 1 72 ? 8.905 -6.985 -11.983 1.00 85.81 72 ILE A C 1
ATOM 585 O O . ILE A 1 72 ? 8.492 -6.053 -11.292 1.00 85.81 72 ILE A O 1
ATOM 589 N N . ASN A 1 73 ? 9.767 -7.891 -11.517 1.00 86.31 73 ASN A N 1
ATOM 590 C CA . ASN A 1 73 ? 10.265 -7.899 -10.142 1.00 86.31 73 ASN A CA 1
ATOM 591 C C . ASN A 1 73 ? 11.079 -6.644 -9.811 1.00 86.31 73 ASN A C 1
ATOM 593 O O . ASN A 1 73 ? 10.920 -6.082 -8.728 1.00 86.31 73 ASN A O 1
ATOM 597 N N . ILE A 1 74 ? 11.924 -6.180 -10.737 1.00 83.75 74 ILE A N 1
ATOM 598 C CA . ILE A 1 74 ? 12.694 -4.944 -10.570 1.00 83.75 74 ILE A CA 1
ATOM 599 C C . ILE A 1 74 ? 11.744 -3.750 -10.447 1.00 83.75 74 ILE A C 1
ATOM 601 O O . ILE A 1 74 ? 11.876 -2.969 -9.508 1.00 83.75 74 ILE A O 1
ATOM 605 N N . ALA A 1 75 ? 10.749 -3.631 -11.332 1.00 82.31 75 ALA A N 1
ATOM 606 C CA . ALA A 1 75 ? 9.791 -2.529 -11.283 1.00 82.31 75 ALA A CA 1
ATOM 607 C C . ALA A 1 75 ? 8.961 -2.526 -9.985 1.00 82.31 75 ALA A C 1
ATOM 609 O O . ALA A 1 75 ? 8.790 -1.473 -9.363 1.00 82.31 75 ALA A O 1
ATOM 610 N N . ALA A 1 76 ? 8.499 -3.701 -9.544 1.00 85.75 76 ALA A N 1
ATOM 611 C CA . ALA A 1 76 ? 7.768 -3.860 -8.288 1.00 85.75 76 ALA A CA 1
ATOM 612 C C . ALA A 1 76 ? 8.629 -3.475 -7.078 1.00 85.75 76 ALA A C 1
ATOM 614 O O . ALA A 1 76 ? 8.200 -2.676 -6.244 1.00 85.75 76 ALA A O 1
ATOM 615 N N . LYS A 1 77 ? 9.873 -3.965 -7.027 1.00 85.44 77 LYS A N 1
ATOM 616 C CA . LYS A 1 77 ? 10.824 -3.639 -5.960 1.00 85.44 77 LYS A CA 1
ATOM 617 C C . LYS A 1 77 ? 11.158 -2.150 -5.923 1.00 85.44 77 LYS A C 1
ATOM 619 O O . LYS A 1 77 ? 11.193 -1.557 -4.852 1.00 85.44 77 LYS A O 1
ATOM 624 N N . THR A 1 78 ? 11.348 -1.518 -7.076 1.00 82.62 78 THR A N 1
ATOM 625 C CA . THR A 1 78 ? 11.567 -0.070 -7.142 1.00 82.62 78 THR A CA 1
ATOM 626 C C . THR A 1 78 ? 10.379 0.704 -6.583 1.00 82.62 78 THR A C 1
ATOM 628 O O . THR A 1 78 ? 10.575 1.660 -5.833 1.00 82.62 78 THR A O 1
ATOM 631 N N . ALA A 1 79 ? 9.147 0.317 -6.929 1.00 83.25 79 ALA A N 1
ATOM 632 C CA . ALA A 1 79 ? 7.960 0.976 -6.389 1.00 83.25 79 ALA A CA 1
ATOM 633 C C . ALA A 1 79 ? 7.877 0.838 -4.859 1.00 83.25 79 ALA A C 1
ATOM 635 O O . ALA A 1 79 ? 7.564 1.811 -4.169 1.00 83.25 79 ALA A O 1
ATOM 636 N N . GLU A 1 80 ? 8.204 -0.344 -4.334 1.00 87.06 80 GLU A N 1
ATOM 637 C CA . GLU A 1 80 ? 8.299 -0.598 -2.897 1.00 87.06 80 GLU A CA 1
ATOM 638 C C . GLU A 1 80 ? 9.353 0.294 -2.223 1.00 87.06 80 GLU A C 1
ATOM 640 O O . GLU A 1 80 ? 9.050 1.005 -1.257 1.00 87.06 80 GLU A O 1
ATOM 645 N 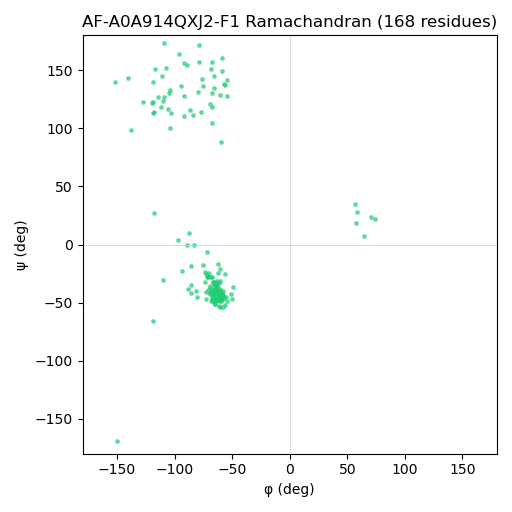N . ASP A 1 81 ? 10.582 0.281 -2.743 1.00 85.62 81 ASP A N 1
ATOM 646 C CA . ASP A 1 81 ? 11.719 1.018 -2.195 1.00 85.62 81 ASP A CA 1
ATOM 647 C C . ASP A 1 81 ? 11.425 2.520 -2.132 1.00 85.62 81 ASP A C 1
ATOM 649 O O . ASP A 1 81 ? 11.661 3.152 -1.100 1.00 85.62 81 ASP A O 1
ATOM 653 N N . LEU A 1 82 ? 10.833 3.093 -3.188 1.00 82.81 82 LEU A N 1
ATOM 654 C CA . LEU A 1 82 ? 10.434 4.504 -3.216 1.00 82.81 82 LEU A CA 1
ATOM 655 C C . LEU A 1 82 ? 9.523 4.858 -2.038 1.00 82.81 82 LEU A C 1
ATOM 657 O O . LEU A 1 82 ? 9.775 5.838 -1.335 1.00 82.81 82 LEU A O 1
ATOM 661 N N . ILE A 1 83 ? 8.484 4.059 -1.785 1.00 85.50 83 ILE A N 1
ATOM 662 C CA . ILE A 1 83 ? 7.550 4.303 -0.677 1.00 85.50 83 ILE A CA 1
ATOM 663 C C . ILE A 1 83 ? 8.280 4.193 0.668 1.00 85.50 83 ILE A C 1
ATOM 665 O O . ILE A 1 83 ? 8.148 5.077 1.524 1.00 85.50 83 ILE A O 1
ATOM 669 N N . ARG A 1 84 ? 9.085 3.138 0.846 1.00 86.81 84 ARG A N 1
ATOM 670 C CA . ARG A 1 84 ? 9.847 2.890 2.081 1.00 86.81 84 ARG A CA 1
ATOM 671 C C . ARG A 1 84 ? 10.875 3.966 2.381 1.00 86.81 84 ARG A C 1
ATOM 673 O O . ARG A 1 84 ? 11.152 4.227 3.548 1.00 86.81 84 ARG A O 1
ATOM 680 N N . GLU A 1 85 ? 11.436 4.583 1.354 1.00 85.44 85 GLU A N 1
ATOM 681 C CA . GLU A 1 85 ? 12.403 5.661 1.498 1.00 85.44 85 GLU A CA 1
ATOM 682 C C . GLU A 1 85 ? 11.744 7.010 1.769 1.00 85.44 85 GLU A C 1
ATOM 684 O O . GLU A 1 85 ? 12.190 7.753 2.648 1.00 85.44 85 GLU A O 1
ATOM 689 N N . MET A 1 86 ? 10.688 7.334 1.020 1.00 83.81 86 MET A N 1
ATOM 690 C CA . MET A 1 86 ? 10.009 8.627 1.110 1.00 83.81 86 MET A CA 1
ATOM 691 C C . MET A 1 86 ? 9.337 8.822 2.465 1.00 83.81 86 MET A C 1
ATOM 693 O O . MET A 1 86 ? 9.434 9.901 3.056 1.00 83.81 86 MET A O 1
ATOM 697 N N . PHE A 1 87 ? 8.690 7.776 2.983 1.00 88.12 87 PHE A N 1
ATOM 698 C CA . PHE A 1 87 ? 7.914 7.855 4.215 1.00 88.12 87 PHE A CA 1
ATOM 699 C C . PHE A 1 87 ? 8.730 8.323 5.444 1.00 88.12 87 PHE A C 1
ATOM 701 O O . PHE A 1 87 ? 8.355 9.318 6.074 1.00 88.12 87 PHE A O 1
ATOM 708 N N . PRO A 1 88 ? 9.873 7.710 5.811 1.00 87.62 88 PRO A N 1
ATOM 709 C CA . PRO A 1 88 ? 10.669 8.168 6.950 1.00 87.62 88 PRO A CA 1
ATOM 710 C C . PRO A 1 88 ? 11.427 9.476 6.678 1.00 87.62 88 PRO A C 1
ATOM 712 O O . PRO A 1 88 ? 11.703 10.220 7.623 1.00 87.62 88 PRO A O 1
ATOM 715 N N . LYS A 1 89 ? 11.740 9.808 5.419 1.00 86.88 89 LYS A N 1
ATOM 716 C CA . LYS A 1 89 ? 12.564 10.983 5.084 1.00 86.88 89 LYS A CA 1
ATOM 717 C C . LYS A 1 89 ? 11.764 12.283 4.969 1.00 86.88 89 LYS A C 1
ATOM 719 O O . LYS A 1 89 ? 12.259 13.324 5.388 1.00 86.88 89 LYS A O 1
ATOM 724 N N . SER A 1 90 ? 10.521 12.245 4.486 1.00 85.50 90 SER A N 1
ATOM 725 C CA . SER A 1 90 ? 9.711 13.456 4.288 1.00 85.50 90 SER A CA 1
ATOM 726 C C . SER A 1 90 ? 8.621 13.598 5.352 1.00 85.50 90 SER A C 1
ATOM 728 O O . SER A 1 90 ? 7.691 12.794 5.460 1.00 85.50 90 SER A O 1
ATOM 730 N N . GLN A 1 91 ? 8.705 14.667 6.152 1.00 86.44 91 GLN A N 1
ATOM 731 C CA . GLN A 1 91 ? 7.660 15.003 7.127 1.00 86.44 91 GLN A CA 1
ATOM 732 C C . GLN A 1 91 ? 6.317 15.272 6.439 1.00 86.44 91 GLN A C 1
ATOM 734 O O . GLN A 1 91 ? 5.263 14.973 7.004 1.00 86.44 91 GLN A O 1
ATOM 739 N N . HIS A 1 92 ? 6.343 15.827 5.229 1.00 84.88 92 HIS A N 1
ATOM 740 C CA . HIS A 1 92 ? 5.132 16.111 4.479 1.00 84.88 92 HIS A CA 1
ATOM 741 C C . HIS A 1 92 ? 4.438 14.834 4.007 1.00 84.88 92 HIS A C 1
ATOM 743 O O . HIS A 1 92 ? 3.224 14.731 4.174 1.00 84.88 92 HIS A O 1
ATOM 749 N N . ILE A 1 93 ? 5.199 13.844 3.530 1.00 85.88 93 ILE A N 1
ATOM 750 C CA . ILE A 1 93 ? 4.678 12.511 3.188 1.00 85.88 93 ILE A CA 1
ATOM 751 C C . ILE A 1 93 ? 4.005 11.866 4.399 1.00 85.88 93 ILE A C 1
ATOM 753 O O . ILE A 1 93 ? 2.870 11.410 4.297 1.00 85.88 93 ILE A O 1
ATOM 757 N N . ARG A 1 94 ? 4.649 11.891 5.575 1.00 90.38 94 ARG A N 1
ATOM 758 C CA . ARG A 1 94 ? 4.042 11.327 6.796 1.00 90.38 94 ARG A CA 1
ATOM 759 C C . ARG A 1 94 ? 2.718 11.987 7.152 1.00 90.38 94 ARG A C 1
ATOM 761 O O . ARG A 1 94 ? 1.785 11.298 7.544 1.00 90.38 94 ARG A O 1
ATOM 768 N N . ARG A 1 95 ? 2.634 13.315 7.026 1.00 90.75 95 ARG A N 1
ATOM 769 C CA . ARG A 1 95 ? 1.392 14.059 7.286 1.00 90.75 95 ARG A CA 1
ATOM 770 C C . ARG A 1 95 ? 0.306 13.725 6.267 1.00 90.75 95 ARG A C 1
ATOM 772 O O . ARG A 1 95 ? -0.842 13.587 6.668 1.00 90.75 95 ARG A O 1
ATOM 779 N N . LEU A 1 96 ? 0.667 13.590 4.990 1.00 89.81 96 LEU A N 1
ATOM 780 C CA . LEU A 1 96 ? -0.263 13.188 3.938 1.00 89.81 96 LEU A CA 1
ATOM 781 C C . LEU A 1 96 ? -0.830 11.796 4.226 1.00 89.81 96 LEU A C 1
ATOM 783 O O . LEU A 1 96 ? -2.040 11.656 4.337 1.00 89.81 96 LEU A O 1
ATOM 787 N N . TYR A 1 97 ? 0.032 10.806 4.463 1.00 92.25 97 TYR A N 1
ATOM 788 C CA . TYR A 1 97 ? -0.418 9.446 4.757 1.00 92.25 97 TYR A CA 1
ATOM 789 C C . TYR A 1 97 ? -1.218 9.377 6.059 1.00 92.25 97 TYR A C 1
ATOM 791 O O . TYR A 1 97 ? -2.214 8.671 6.123 1.00 92.25 97 TYR A O 1
ATOM 799 N N . ALA A 1 98 ? -0.857 10.149 7.089 1.00 93.94 98 ALA A N 1
ATOM 800 C CA . ALA A 1 98 ? -1.670 10.244 8.303 1.00 93.94 98 ALA A CA 1
ATOM 801 C C . ALA A 1 98 ? -3.071 10.813 8.024 1.00 93.94 98 ALA A C 1
ATOM 803 O O . ALA A 1 98 ? -4.050 10.327 8.589 1.00 93.94 98 ALA A O 1
ATOM 804 N N . ALA A 1 99 ? -3.176 11.816 7.148 1.00 94.00 99 ALA A N 1
ATOM 805 C CA . ALA A 1 99 ? -4.457 12.382 6.740 1.00 94.00 99 ALA A CA 1
ATOM 806 C C . ALA A 1 99 ? -5.288 11.394 5.903 1.00 94.00 99 ALA A C 1
ATOM 808 O O . ALA A 1 99 ? -6.487 11.268 6.137 1.00 94.00 99 ALA A O 1
ATOM 809 N N . GLU A 1 100 ? -4.661 10.657 4.984 1.00 93.25 100 GLU A N 1
ATOM 810 C CA . GLU A 1 100 ? -5.313 9.623 4.165 1.00 93.25 100 GLU A CA 1
ATOM 811 C C . GLU A 1 100 ? -5.812 8.440 5.010 1.00 93.25 100 GLU A C 1
ATOM 813 O O . GLU A 1 100 ? -6.903 7.927 4.772 1.00 93.25 100 GLU A O 1
ATOM 818 N N . SER A 1 101 ? -5.066 8.051 6.048 1.00 94.38 101 SER A N 1
ATOM 819 C CA . SER A 1 101 ? -5.448 6.984 6.987 1.00 94.38 101 SER A CA 1
ATOM 820 C C . SER A 1 101 ? -6.557 7.378 7.962 1.00 94.38 101 SER A C 1
ATOM 822 O O . SER A 1 101 ? -7.237 6.507 8.517 1.00 94.38 101 SER A O 1
ATOM 824 N N . TYR A 1 102 ? -6.726 8.678 8.220 1.00 95.19 102 TYR A N 1
ATOM 825 C CA . TYR A 1 102 ? -7.580 9.182 9.295 1.00 95.19 102 TYR A CA 1
ATOM 826 C C . TYR A 1 102 ? -9.033 8.683 9.229 1.00 95.19 102 TYR A C 1
ATOM 828 O O . TYR A 1 102 ? -9.537 8.259 10.272 1.00 95.19 102 TYR A O 1
ATOM 836 N N . PRO A 1 103 ? -9.727 8.669 8.070 1.00 93.62 103 PRO A N 1
ATOM 837 C CA . PRO A 1 103 ? -11.122 8.238 8.014 1.00 93.62 10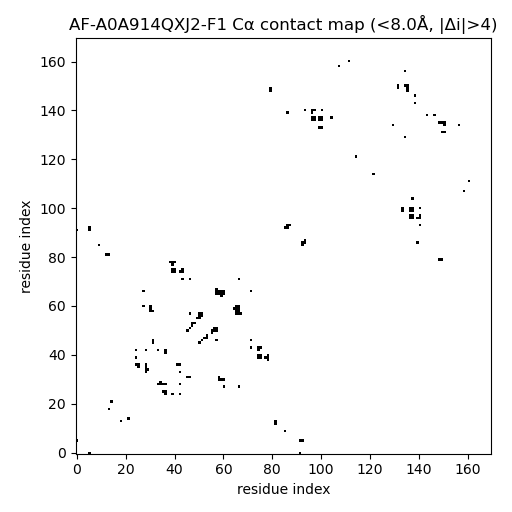3 PRO A CA 1
ATOM 838 C C . PRO A 1 103 ? -11.335 6.806 8.517 1.00 93.62 103 PRO A C 1
ATOM 840 O O . PRO A 1 103 ? -12.252 6.568 9.302 1.00 93.62 103 PRO A O 1
ATOM 843 N N . ILE A 1 104 ? -10.466 5.867 8.122 1.00 93.88 104 ILE A N 1
ATOM 844 C CA . ILE A 1 104 ? -10.570 4.459 8.536 1.00 93.88 104 ILE A CA 1
ATOM 845 C C . ILE A 1 104 ? -10.181 4.309 10.003 1.00 93.88 104 ILE A C 1
ATOM 847 O O . ILE A 1 104 ? -10.927 3.701 10.769 1.00 93.88 104 ILE A O 1
ATOM 851 N N . ALA A 1 105 ? -9.063 4.911 10.420 1.00 93.69 105 ALA A N 1
ATOM 852 C CA . ALA A 1 105 ? -8.625 4.858 11.813 1.00 93.69 105 ALA A CA 1
ATOM 853 C C . ALA A 1 105 ? -9.700 5.412 12.767 1.00 93.69 105 ALA A C 1
ATOM 855 O O . ALA A 1 105 ? -10.044 4.779 13.764 1.00 93.69 105 ALA A O 1
ATOM 856 N N . ASN A 1 106 ? -10.300 6.554 12.425 1.00 95.31 106 ASN A N 1
ATOM 857 C CA . ASN A 1 106 ? -11.384 7.158 13.195 1.00 95.31 106 ASN A CA 1
ATOM 858 C C . ASN A 1 106 ? -12.645 6.279 13.210 1.00 95.31 106 ASN A C 1
ATOM 860 O O . ASN A 1 106 ? -13.309 6.174 14.238 1.00 95.31 106 ASN A O 1
ATOM 864 N N . ALA A 1 107 ? -12.979 5.618 12.097 1.00 93.19 107 ALA A N 1
ATOM 865 C CA . ALA A 1 107 ? -14.117 4.704 12.044 1.00 93.19 107 ALA A CA 1
ATOM 866 C C . ALA A 1 107 ? -13.925 3.467 12.939 1.00 93.19 107 ALA A C 1
ATOM 868 O O . ALA A 1 107 ? -14.900 3.000 13.531 1.00 93.19 107 ALA A O 1
ATOM 869 N N . VAL A 1 108 ? -12.690 2.967 13.064 1.00 92.44 108 VAL A N 1
ATOM 870 C CA . VAL A 1 108 ? -12.329 1.884 13.995 1.00 92.44 108 VAL A CA 1
ATOM 871 C C . VAL A 1 108 ? -12.446 2.352 15.446 1.00 92.44 108 VAL A C 1
ATOM 873 O O . VAL A 1 108 ? -13.078 1.672 16.248 1.00 92.44 108 VAL A O 1
ATOM 876 N N . VAL A 1 109 ? -11.908 3.530 15.784 1.00 92.81 109 VAL A N 1
ATOM 877 C CA . VAL A 1 109 ? -12.011 4.095 17.145 1.00 92.81 109 VAL A CA 1
ATOM 878 C C . VAL A 1 109 ? -13.471 4.286 17.555 1.00 92.81 109 VAL A C 1
ATOM 880 O O . VAL A 1 109 ? -13.870 3.827 18.621 1.00 92.81 109 VAL A O 1
ATOM 883 N N . LYS A 1 110 ? -14.296 4.874 16.681 1.00 91.56 110 LYS A N 1
ATOM 884 C CA . LYS A 1 110 ? -15.731 5.045 16.947 1.00 91.56 110 LYS A CA 1
ATOM 885 C C . LYS A 1 110 ? -16.448 3.716 17.163 1.00 91.56 110 LYS A C 1
ATOM 887 O O . LYS A 1 110 ? -17.257 3.619 18.076 1.00 91.56 110 LYS A O 1
ATOM 892 N N . LEU A 1 111 ? -16.123 2.689 16.374 1.00 88.81 111 LEU A N 1
ATOM 893 C CA . LEU A 1 111 ? -16.689 1.350 16.559 1.00 88.81 111 LEU A CA 1
ATOM 894 C C . LEU A 1 111 ? -16.311 0.757 17.925 1.00 88.81 111 LEU A C 1
ATOM 896 O O . LEU A 1 111 ? -17.143 0.140 18.582 1.00 88.81 111 LEU A O 1
ATOM 900 N N . ILE A 1 112 ? -15.069 0.960 18.372 1.00 88.88 112 ILE A N 1
ATOM 901 C CA . ILE A 1 112 ? -14.622 0.534 19.705 1.00 88.88 112 ILE A CA 1
ATOM 902 C C . ILE A 1 112 ? -15.396 1.275 20.803 1.00 88.88 112 ILE A C 1
ATOM 904 O O . ILE A 1 112 ? -15.791 0.661 21.794 1.00 88.88 112 ILE A O 1
ATOM 908 N N . ASP A 1 113 ? -15.627 2.577 20.649 1.00 89.38 113 ASP A N 1
ATOM 909 C CA . ASP A 1 113 ? -16.372 3.366 21.634 1.00 89.38 113 ASP A CA 1
ATOM 910 C C . ASP A 1 113 ? -17.861 2.986 21.678 1.00 89.38 113 ASP A C 1
ATOM 912 O O . ASP A 1 113 ? -18.431 2.892 22.767 1.00 89.38 113 ASP A O 1
ATOM 916 N N . GLU A 1 114 ? -18.467 2.685 20.525 1.00 86.81 114 GLU A N 1
ATOM 917 C CA . GLU A 1 114 ? -19.818 2.112 20.409 1.00 86.81 114 GLU A CA 1
ATOM 918 C C . GLU A 1 114 ? -19.905 0.753 21.128 1.00 86.81 114 GLU A C 1
ATOM 920 O O . GLU A 1 114 ? -20.822 0.519 21.918 1.00 86.81 114 GLU A O 1
ATOM 925 N N . LEU A 1 115 ? -18.917 -0.125 20.915 1.00 84.81 115 LEU A N 1
ATOM 926 C CA . LEU A 1 115 ? -18.828 -1.438 21.563 1.00 84.81 115 LEU A CA 1
ATOM 927 C C . LEU A 1 115 ? -18.728 -1.337 23.090 1.00 84.81 115 LEU A C 1
ATOM 929 O O . LEU A 1 115 ? -19.378 -2.105 23.791 1.00 84.81 115 LEU A O 1
ATOM 933 N N . LYS A 1 116 ? -17.949 -0.383 23.614 1.00 84.25 116 LYS A N 1
ATOM 934 C CA . LYS A 1 116 ? -17.801 -0.168 25.066 1.00 84.25 116 LYS A CA 1
ATOM 935 C C . LYS A 1 116 ? -19.083 0.321 25.739 1.00 84.25 116 LYS A C 1
ATOM 937 O O . LYS A 1 116 ? -19.284 0.046 26.917 1.00 84.25 116 LYS A O 1
ATOM 942 N N . GLN A 1 117 ? -19.899 1.097 25.027 1.00 83.62 117 GLN A N 1
ATOM 943 C CA . GLN A 1 117 ? -21.144 1.660 25.558 1.00 83.62 117 GLN A CA 1
ATOM 944 C C . GLN A 1 117 ? -22.328 0.698 25.423 1.00 83.62 117 GLN A C 1
ATOM 946 O O . GLN A 1 117 ? -23.338 0.870 26.106 1.00 83.62 117 GLN A O 1
ATOM 951 N N . SER A 1 118 ? -22.224 -0.310 24.553 1.00 76.25 118 SER A N 1
ATOM 952 C CA . SER A 1 118 ? -23.283 -1.297 24.383 1.00 76.25 118 SER A CA 1
ATOM 953 C C . SER A 1 118 ? -23.401 -2.187 25.622 1.00 76.25 118 SER A C 1
ATOM 955 O O . SER A 1 118 ? -22.469 -2.890 25.997 1.00 76.25 118 SER A O 1
ATOM 957 N N . SER A 1 119 ? -24.579 -2.186 26.249 1.00 64.31 119 SER A N 1
ATOM 958 C CA . SER A 1 119 ? -24.927 -3.065 27.376 1.00 64.31 119 SER A CA 1
ATOM 959 C C . SER A 1 119 ? -25.388 -4.463 26.946 1.00 64.31 119 SER A C 1
ATOM 961 O O . SER A 1 119 ? -25.727 -5.287 27.793 1.00 64.31 119 SER A O 1
ATOM 963 N N . LYS A 1 120 ? -25.436 -4.731 25.635 1.00 64.94 120 LYS A N 1
ATOM 964 C CA . LYS A 1 120 ? -25.844 -6.014 25.054 1.00 64.94 120 LYS A CA 1
ATOM 965 C C . LYS A 1 120 ? -24.651 -6.704 24.408 1.00 64.94 120 LYS A C 1
ATOM 967 O O . LYS A 1 120 ? -23.852 -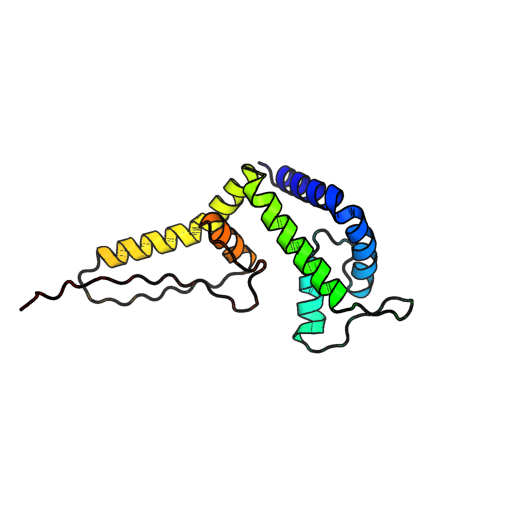6.038 23.748 1.00 64.94 120 LYS A O 1
ATOM 972 N N . ASP A 1 121 ? -24.611 -8.032 24.492 1.00 63.47 121 ASP A N 1
ATOM 973 C CA . ASP A 1 121 ? -23.749 -8.886 23.668 1.00 63.47 121 ASP A CA 1
ATOM 974 C C . ASP A 1 121 ? -24.086 -8.662 22.188 1.00 63.47 121 ASP A C 1
ATOM 976 O O . ASP A 1 121 ? -24.973 -9.294 21.615 1.00 63.47 121 ASP A O 1
ATOM 980 N N . THR A 1 122 ? -23.434 -7.675 21.578 1.00 68.06 122 THR A N 1
ATOM 981 C CA . THR A 1 122 ? -23.692 -7.263 20.199 1.00 68.06 122 THR A CA 1
ATOM 982 C C . THR A 1 122 ? -22.420 -7.481 19.403 1.00 68.06 122 THR A C 1
ATOM 984 O O . THR A 1 122 ? -21.406 -6.829 19.645 1.00 68.06 122 THR A O 1
ATOM 987 N N . SER A 1 123 ? -22.462 -8.407 18.450 1.00 67.25 123 SER A N 1
ATOM 988 C CA . SER A 1 123 ? -21.371 -8.609 17.501 1.00 67.25 123 SER A CA 1
ATOM 989 C C . SER A 1 123 ? -21.554 -7.661 16.320 1.00 67.25 123 SER A C 1
ATOM 991 O O . SER A 1 123 ? -22.523 -7.779 15.571 1.00 67.25 123 SER A O 1
ATOM 993 N N . TYR A 1 124 ? -20.623 -6.725 16.143 1.00 77.69 124 TYR A N 1
ATOM 994 C CA . TYR A 1 124 ? -20.588 -5.844 14.977 1.00 77.69 124 TYR A CA 1
ATOM 995 C C . TYR A 1 124 ? -19.501 -6.299 14.011 1.00 77.69 124 TYR A C 1
ATOM 997 O O . TYR A 1 124 ? -18.357 -6.514 14.403 1.00 77.69 124 TYR A O 1
ATOM 1005 N N . ILE A 1 125 ? -19.850 -6.384 12.730 1.00 86.62 125 ILE A N 1
ATOM 1006 C CA . ILE A 1 125 ? -18.884 -6.538 11.643 1.00 86.62 125 ILE A CA 1
ATOM 1007 C C . ILE A 1 125 ? -19.034 -5.321 10.738 1.00 86.62 125 ILE A C 1
ATOM 1009 O O . ILE A 1 125 ? -20.121 -5.047 10.229 1.00 86.62 125 ILE A O 1
ATOM 1013 N N . ARG A 1 126 ? -17.939 -4.584 10.536 1.00 89.44 126 ARG A N 1
ATOM 1014 C CA . ARG A 1 126 ? -17.873 -3.466 9.590 1.00 89.44 126 ARG A CA 1
ATOM 1015 C C . ARG A 1 126 ? -16.813 -3.778 8.543 1.00 89.44 126 ARG A C 1
ATOM 1017 O O . ARG A 1 126 ? -15.656 -4.006 8.883 1.00 89.44 126 ARG A O 1
ATOM 1024 N N . VAL A 1 127 ? -17.224 -3.801 7.279 1.00 92.75 127 VAL A N 1
ATOM 1025 C CA . VAL A 1 127 ? -16.349 -4.113 6.145 1.00 92.75 127 VAL A CA 1
ATOM 1026 C C . VAL A 1 127 ? -16.112 -2.844 5.340 1.00 92.75 127 VAL A C 1
ATOM 1028 O O . VAL A 1 127 ? -17.062 -2.179 4.933 1.00 92.75 127 VAL A O 1
ATOM 1031 N N . PHE A 1 128 ? -14.842 -2.527 5.101 1.00 91.94 128 PHE A N 1
ATOM 1032 C CA . PHE A 1 128 ? -14.421 -1.448 4.215 1.00 91.94 128 PHE A CA 1
ATOM 1033 C C . PHE A 1 128 ? -13.757 -2.069 2.990 1.00 91.94 128 PHE A C 1
ATOM 1035 O O . PHE A 1 128 ? -12.744 -2.754 3.119 1.00 91.94 128 PHE A O 1
ATOM 1042 N N . SER A 1 129 ? -14.333 -1.841 1.812 1.00 93.06 129 SER A N 1
ATOM 1043 C CA . SER A 1 129 ? -13.695 -2.190 0.543 1.00 93.06 129 SER A CA 1
ATOM 1044 C C . SER A 1 129 ? -12.912 -0.983 0.045 1.00 93.06 129 SER A C 1
ATOM 1046 O O . SER A 1 129 ? -13.464 0.113 -0.041 1.00 93.06 129 SER A O 1
ATOM 1048 N N . GLY A 1 130 ? -11.637 -1.180 -0.271 1.00 91.69 130 GLY A N 1
ATOM 1049 C CA . GLY A 1 130 ? -10.742 -0.124 -0.731 1.00 91.69 130 GLY A CA 1
ATOM 1050 C C . GLY A 1 130 ? -9.672 -0.666 -1.669 1.00 91.69 130 GLY A C 1
ATOM 1051 O O . GLY A 1 130 ? -9.742 -1.813 -2.106 1.00 91.69 130 GLY A O 1
ATOM 1052 N N . HIS A 1 131 ? -8.683 0.173 -1.957 1.00 90.50 131 HIS A N 1
ATOM 1053 C CA . HIS A 1 131 ? -7.559 -0.151 -2.831 1.00 90.50 131 HIS A CA 1
ATOM 1054 C C . HIS A 1 131 ? -6.261 -0.289 -2.021 1.00 90.50 131 HIS A C 1
ATOM 1056 O O . HIS A 1 131 ? -6.209 0.006 -0.824 1.00 90.50 131 HIS A O 1
ATOM 1062 N N . ASP A 1 132 ? -5.186 -0.706 -2.674 1.00 88.31 132 ASP A N 1
ATOM 1063 C CA . ASP A 1 132 ? -3.826 -0.663 -2.130 1.00 88.31 132 ASP A CA 1
ATOM 1064 C C . ASP A 1 132 ? -3.463 0.725 -1.571 1.00 88.31 132 ASP A C 1
ATOM 1066 O O . ASP A 1 132 ? -2.969 0.824 -0.446 1.00 88.31 132 ASP A O 1
ATOM 1070 N N . ILE A 1 133 ? -3.829 1.798 -2.276 1.00 88.00 133 ILE A N 1
ATOM 1071 C CA . ILE A 1 133 ? -3.675 3.195 -1.841 1.00 88.00 133 ILE A CA 1
ATOM 1072 C C . ILE A 1 133 ? -4.467 3.531 -0.569 1.00 88.00 133 ILE A C 1
ATOM 1074 O O . ILE A 1 133 ? -4.201 4.539 0.072 1.00 88.00 133 ILE A O 1
ATOM 1078 N N . THR A 1 134 ? -5.436 2.700 -0.182 1.00 91.44 134 THR A N 1
ATOM 1079 C CA . THR A 1 134 ? -6.179 2.833 1.076 1.00 91.44 134 THR A CA 1
ATOM 1080 C C . THR A 1 134 ? -5.444 2.148 2.229 1.00 91.44 134 THR A C 1
ATOM 1082 O O . THR A 1 134 ? -5.381 2.678 3.337 1.00 91.44 134 THR A O 1
ATOM 1085 N N . ILE A 1 135 ? -4.882 0.963 1.979 1.00 92.25 135 ILE A N 1
ATOM 1086 C CA . ILE A 1 135 ? -4.230 0.139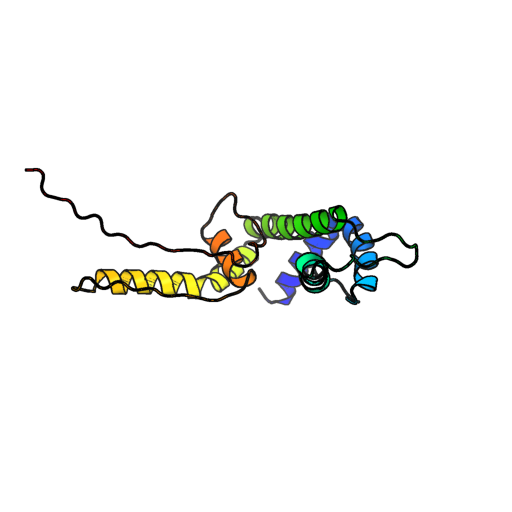 3.003 1.00 92.25 135 ILE A CA 1
ATOM 1087 C C . ILE A 1 135 ? -2.798 0.619 3.277 1.00 92.25 135 ILE A C 1
ATOM 1089 O O . ILE A 1 135 ? -2.391 0.663 4.436 1.00 92.25 135 ILE A O 1
ATOM 1093 N N . ILE A 1 136 ? -2.034 1.008 2.250 1.00 92.19 136 ILE A N 1
ATOM 1094 C CA . ILE A 1 136 ? -0.618 1.397 2.386 1.00 92.19 136 ILE A CA 1
ATOM 1095 C C . ILE A 1 136 ? -0.422 2.536 3.403 1.00 92.19 136 ILE A C 1
ATOM 1097 O O . ILE A 1 136 ? 0.376 2.345 4.330 1.00 92.19 136 ILE A O 1
ATOM 1101 N N . PRO A 1 137 ? -1.135 3.682 3.315 1.00 92.62 137 PRO A N 1
ATOM 1102 C CA . PRO A 1 137 ? -0.998 4.751 4.303 1.00 92.62 137 PRO A CA 1
ATOM 1103 C C . PRO A 1 137 ? -1.307 4.263 5.719 1.00 92.62 137 PRO A C 1
ATOM 1105 O O . PRO A 1 137 ? -0.593 4.605 6.666 1.00 92.62 137 PRO A O 1
ATOM 1108 N N . LEU A 1 138 ? -2.329 3.416 5.874 1.00 93.75 138 LEU A N 1
ATOM 1109 C CA . LEU A 1 138 ? -2.766 2.907 7.170 1.00 93.75 138 LEU A CA 1
ATOM 1110 C C . LEU A 1 138 ? -1.693 2.017 7.804 1.0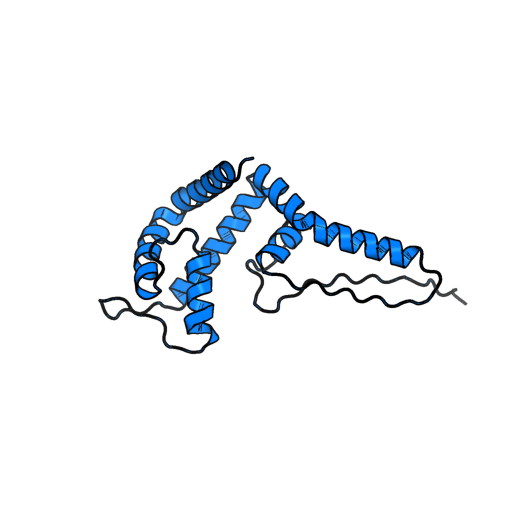0 93.75 138 LEU A C 1
ATOM 1112 O O . LEU A 1 138 ? -1.288 2.258 8.939 1.00 93.75 138 LEU A O 1
ATOM 1116 N N . LEU A 1 139 ? -1.152 1.059 7.047 1.00 93.31 139 LEU A N 1
ATOM 1117 C CA . LEU A 1 139 ? -0.085 0.174 7.523 1.00 93.31 139 LEU A CA 1
ATOM 1118 C C . LEU A 1 139 ? 1.179 0.955 7.918 1.00 93.31 139 LEU A C 1
ATOM 1120 O O . LEU A 1 139 ? 1.771 0.690 8.967 1.00 93.31 139 LEU A O 1
ATOM 1124 N N . LEU A 1 140 ? 1.576 1.937 7.099 1.00 92.56 140 LEU A N 1
ATOM 1125 C CA . LEU A 1 140 ? 2.758 2.766 7.351 1.00 92.56 140 LEU A CA 1
ATOM 1126 C C . LEU A 1 140 ? 2.582 3.664 8.580 1.00 92.56 140 LEU A C 1
ATOM 1128 O O . LEU A 1 140 ? 3.480 3.762 9.416 1.00 92.56 140 LEU A O 1
ATOM 1132 N N . THR A 1 141 ? 1.422 4.307 8.715 1.00 93.19 141 THR A N 1
ATOM 1133 C CA . THR A 1 141 ? 1.130 5.223 9.834 1.00 93.19 141 THR A CA 1
ATOM 1134 C C . THR A 1 141 ? 0.920 4.499 11.159 1.00 93.19 141 THR A C 1
ATOM 1136 O O . THR A 1 141 ? 1.271 5.046 12.202 1.00 93.19 141 THR A O 1
ATOM 1139 N N . MET A 1 142 ? 0.450 3.249 11.129 1.00 92.12 142 MET A N 1
ATOM 1140 C CA . MET A 1 142 ? 0.420 2.361 12.298 1.00 92.12 142 MET A CA 1
ATOM 1141 C C . MET A 1 142 ? 1.813 1.860 12.714 1.00 92.12 142 MET A C 1
ATOM 1143 O O . MET A 1 142 ? 1.946 1.213 13.751 1.00 92.12 142 MET A O 1
ATOM 1147 N N . GLY A 1 143 ? 2.859 2.145 11.931 1.00 91.25 143 GLY A N 1
ATOM 1148 C CA . GLY A 1 143 ? 4.233 1.755 12.248 1.00 91.25 143 GLY A CA 1
ATOM 1149 C C . GLY A 1 143 ? 4.488 0.251 12.131 1.00 91.25 143 GLY A C 1
ATOM 1150 O O . GLY A 1 143 ? 5.414 -0.264 12.764 1.00 91.25 143 GLY A O 1
ATOM 1151 N N . LEU A 1 144 ? 3.678 -0.462 11.341 1.00 89.50 144 LEU A N 1
ATOM 1152 C CA . LEU A 1 144 ? 3.843 -1.898 11.139 1.00 89.50 144 LEU A CA 1
ATOM 1153 C C . LEU A 1 144 ? 5.141 -2.182 10.374 1.00 89.50 144 LEU A C 1
ATOM 1155 O O . LEU A 1 144 ? 5.426 -1.595 9.329 1.00 89.50 144 LEU A O 1
ATOM 1159 N N . LYS A 1 145 ? 5.939 -3.106 10.911 1.00 83.69 145 LYS A N 1
ATOM 1160 C CA . LYS A 1 145 ? 7.186 -3.575 10.293 1.00 83.69 145 LYS A CA 1
ATOM 1161 C C . LYS A 1 145 ? 6.902 -4.799 9.422 1.00 83.69 145 LYS A C 1
ATOM 1163 O O . LYS A 1 145 ? 5.938 -5.515 9.666 1.00 83.69 145 LYS A O 1
ATOM 1168 N N . ASN A 1 146 ? 7.763 -5.054 8.437 1.00 82.62 146 ASN A N 1
ATOM 1169 C CA . ASN A 1 146 ? 7.707 -6.241 7.567 1.00 82.62 146 ASN A CA 1
ATOM 1170 C C . ASN A 1 146 ? 6.394 -6.408 6.774 1.00 82.62 146 ASN A C 1
ATO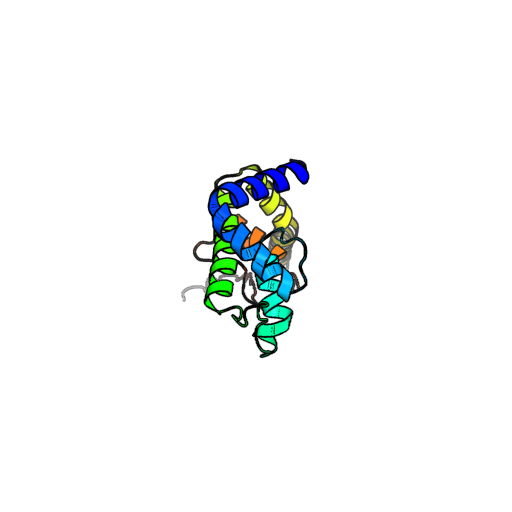M 1172 O O . ASN A 1 146 ? 6.004 -7.521 6.440 1.00 82.62 146 ASN A O 1
ATOM 1176 N N . ILE A 1 147 ? 5.713 -5.305 6.467 1.00 87.19 147 ILE A N 1
ATOM 1177 C CA . ILE A 1 147 ? 4.550 -5.293 5.569 1.00 87.19 147 ILE A CA 1
ATOM 1178 C C . ILE A 1 147 ? 4.998 -5.419 4.113 1.00 87.19 147 ILE A C 1
ATOM 1180 O O . ILE A 1 147 ? 5.999 -4.813 3.757 1.00 87.19 147 ILE A O 1
ATOM 1184 N N . THR A 1 148 ? 4.275 -6.142 3.262 1.00 86.56 148 THR A N 1
ATOM 1185 C CA . THR A 1 148 ? 4.518 -6.143 1.807 1.00 86.56 148 THR A CA 1
ATOM 1186 C C . THR A 1 148 ? 3.890 -4.897 1.180 1.00 86.56 148 THR A C 1
ATOM 1188 O O . THR A 1 148 ? 2.732 -4.589 1.471 1.00 86.56 148 THR A O 1
ATOM 1191 N N . ILE A 1 149 ? 4.641 -4.166 0.349 1.00 85.75 149 ILE A N 1
ATOM 1192 C CA . ILE A 1 149 ? 4.156 -2.979 -0.370 1.00 85.75 149 ILE A CA 1
ATOM 1193 C C . ILE A 1 149 ? 4.468 -3.159 -1.866 1.00 85.75 149 ILE A C 1
ATOM 1195 O O . ILE A 1 149 ? 5.638 -3.313 -2.193 1.00 85.75 149 ILE A O 1
ATOM 1199 N N . PRO A 1 150 ? 3.469 -3.114 -2.766 1.00 85.19 150 PRO A N 1
ATOM 1200 C CA . PRO A 1 150 ? 2.044 -3.010 -2.458 1.00 85.19 150 PRO A CA 1
ATOM 1201 C C . PRO A 1 150 ? 1.507 -4.276 -1.771 1.00 85.19 150 PRO A C 1
ATOM 1203 O O . PRO A 1 150 ? 2.070 -5.361 -1.930 1.00 85.19 150 PRO A O 1
ATOM 1206 N N . PRO A 1 151 ? 0.395 -4.170 -1.031 1.00 89.62 151 PRO A N 1
ATOM 1207 C CA . PRO A 1 151 ? -0.349 -5.336 -0.586 1.00 89.62 151 PRO A CA 1
ATOM 1208 C C . PRO A 1 151 ? -0.790 -6.196 -1.789 1.00 89.62 151 PRO A C 1
ATOM 1210 O O . PRO A 1 151 ? -1.262 -5.640 -2.782 1.00 89.62 151 PRO A O 1
ATOM 1213 N N . PRO A 1 152 ? -0.696 -7.538 -1.719 1.00 88.00 152 PRO A N 1
ATOM 1214 C CA . PRO A 1 152 ? -1.222 -8.416 -2.765 1.00 88.00 152 PRO A CA 1
ATOM 1215 C C . PRO A 1 152 ? -2.730 -8.225 -3.000 1.00 88.00 152 PRO A C 1
ATOM 1217 O O . PRO A 1 152 ? -3.454 -7.751 -2.115 1.00 88.00 152 PRO A O 1
ATOM 1220 N N . TYR A 1 153 ? -3.229 -8.659 -4.163 1.00 87.50 153 TYR A N 1
ATOM 1221 C CA . TYR A 1 153 ? -4.669 -8.669 -4.439 1.00 87.50 153 TYR A CA 1
ATOM 1222 C C . TYR A 1 153 ? -5.444 -9.439 -3.364 1.00 87.50 153 TYR A C 1
ATOM 1224 O O . TYR A 1 153 ? -4.991 -10.468 -2.864 1.00 87.50 153 TYR A O 1
ATOM 1232 N N . ALA A 1 154 ? -6.626 -8.922 -3.017 1.00 89.81 154 ALA A N 1
ATOM 1233 C CA . ALA A 1 154 ? -7.478 -9.436 -1.941 1.00 89.81 154 ALA A CA 1
ATOM 1234 C C . ALA A 1 154 ? -6.812 -9.475 -0.548 1.00 89.81 154 ALA A C 1
ATOM 1236 O O . ALA A 1 154 ? -7.296 -10.158 0.359 1.00 89.81 154 ALA A O 1
ATOM 1237 N N . SER A 1 155 ? -5.724 -8.725 -0.349 1.00 93.06 155 SER A N 1
ATOM 1238 C CA . SER A 1 155 ? -5.198 -8.459 0.988 1.00 93.06 155 SER A CA 1
ATOM 1239 C C . SER A 1 155 ? -6.246 -7.768 1.864 1.00 93.06 155 SER A C 1
ATOM 1241 O O . SER A 1 155 ? -7.116 -7.031 1.395 1.00 93.06 155 SER A O 1
ATOM 1243 N N . ARG A 1 156 ? -6.177 -8.040 3.169 1.00 93.12 156 ARG A N 1
ATOM 1244 C CA . ARG A 1 156 ? -7.122 -7.524 4.160 1.00 93.12 156 ARG A CA 1
ATOM 1245 C C . ARG A 1 156 ? -6.401 -7.128 5.437 1.00 93.12 156 ARG A C 1
ATOM 1247 O O . ARG A 1 156 ? -5.478 -7.816 5.867 1.00 93.12 156 ARG A O 1
ATOM 1254 N N . LEU A 1 157 ? -6.876 -6.054 6.056 1.00 91.75 157 LEU A N 1
ATOM 1255 C CA . LEU A 1 157 ? -6.510 -5.651 7.408 1.00 91.75 157 LEU A CA 1
ATOM 1256 C C . LEU A 1 157 ? -7.721 -5.878 8.314 1.00 91.75 157 LEU A C 1
ATOM 1258 O O . LEU A 1 157 ? -8.803 -5.365 8.032 1.00 91.75 157 LEU A O 1
ATOM 1262 N N . VAL A 1 158 ? -7.542 -6.660 9.377 1.00 93.25 158 VAL A N 1
ATOM 1263 C CA . VAL A 1 158 ? -8.615 -7.012 10.314 1.00 93.25 158 VAL A CA 1
ATOM 1264 C C . VAL A 1 158 ? -8.302 -6.398 11.673 1.00 93.25 158 VAL A C 1
ATOM 1266 O O . VAL A 1 158 ? -7.216 -6.599 12.211 1.00 93.25 158 VAL A O 1
ATOM 1269 N N . PHE A 1 159 ? -9.261 -5.649 12.215 1.00 91.44 159 PHE A N 1
ATOM 1270 C CA . PHE A 1 159 ? -9.232 -5.165 13.590 1.00 91.44 159 PHE A CA 1
ATOM 1271 C C . PHE A 1 159 ? -10.185 -6.023 14.417 1.00 91.44 159 PHE A C 1
ATOM 1273 O O . PHE A 1 159 ? -11.396 -5.983 14.202 1.00 91.44 159 PHE A O 1
ATOM 1280 N N . GLU A 1 160 ? -9.636 -6.794 15.349 1.00 90.62 160 GLU A N 1
ATOM 1281 C CA . GLU A 1 160 ? -10.407 -7.624 16.273 1.00 90.62 160 GLU A CA 1
ATOM 1282 C C . GLU A 1 160 ? -10.415 -6.969 17.653 1.00 90.62 160 GLU A C 1
ATOM 1284 O O . GLU A 1 160 ? -9.375 -6.559 18.171 1.00 90.62 160 GLU A O 1
ATOM 1289 N N . VAL A 1 161 ? -11.604 -6.841 18.239 1.00 86.00 161 VAL A N 1
ATOM 1290 C CA . VAL A 1 161 ? -11.800 -6.239 19.559 1.00 86.00 161 VAL A CA 1
ATOM 1291 C C . VAL A 1 161 ? -12.405 -7.303 20.458 1.00 86.00 161 VAL A C 1
ATOM 1293 O O . VAL A 1 161 ? -13.544 -7.716 20.253 1.00 86.00 161 VAL A O 1
ATOM 1296 N N . SER A 1 162 ? -11.637 -7.727 21.456 1.00 79.69 162 SER A N 1
ATOM 1297 C CA . SER A 1 162 ? -12.028 -8.779 22.395 1.00 79.69 162 SER A CA 1
ATOM 1298 C C . SER A 1 162 ? -12.073 -8.223 23.813 1.00 79.69 162 SER A C 1
ATOM 1300 O O . SER A 1 162 ? -11.199 -7.452 24.215 1.00 79.69 162 SER A O 1
ATOM 1302 N N . THR A 1 163 ? -13.075 -8.623 24.593 1.00 75.62 163 THR A N 1
ATOM 1303 C CA . THR A 1 163 ? -13.127 -8.354 26.032 1.00 75.62 163 THR A CA 1
ATOM 1304 C C . THR A 1 163 ? -12.545 -9.540 26.795 1.00 75.62 163 THR A C 1
ATOM 1306 O O . THR A 1 163 ? -12.818 -10.699 26.489 1.00 75.62 163 THR A O 1
ATOM 1309 N N . PHE A 1 164 ? -11.724 -9.262 27.807 1.00 71.19 164 PHE A N 1
ATOM 1310 C CA . PHE A 1 164 ? -11.255 -10.293 28.729 1.00 71.19 164 PHE A CA 1
ATOM 1311 C C . PHE A 1 164 ? -12.208 -10.358 29.917 1.00 71.19 164 PHE A C 1
ATOM 1313 O O . PHE A 1 164 ? -12.245 -9.445 30.743 1.00 71.19 164 PHE A O 1
ATOM 1320 N N . ILE A 1 165 ? -12.969 -11.445 30.021 1.00 64.94 165 ILE A N 1
ATOM 1321 C CA . ILE A 1 165 ? -13.765 -11.730 31.214 1.00 64.94 165 ILE A CA 1
ATOM 1322 C C . ILE A 1 165 ? -12.834 -12.409 32.220 1.00 64.94 165 ILE A C 1
ATOM 1324 O O . ILE A 1 165 ? -12.388 -13.536 32.004 1.00 64.94 165 ILE A O 1
ATOM 1328 N N . LYS A 1 166 ? -12.521 -11.727 33.328 1.00 57.66 166 LYS A N 1
ATOM 1329 C CA . LYS A 1 166 ? -11.917 -12.393 34.487 1.00 57.66 166 LYS A CA 1
ATOM 1330 C C . LYS A 1 166 ? -12.967 -13.324 35.083 1.00 57.66 166 LYS A C 1
ATOM 1332 O O . LYS A 1 166 ? -13.898 -12.861 35.737 1.00 57.66 166 LYS A O 1
ATOM 1337 N N . LEU A 1 167 ? -12.816 -14.623 34.850 1.00 58.12 167 LEU A N 1
ATOM 1338 C CA . LEU A 1 167 ? -13.573 -15.626 35.588 1.00 58.12 167 LEU A CA 1
ATOM 1339 C C . LEU A 1 167 ? -13.128 -15.579 37.060 1.00 58.12 167 LEU A C 1
ATOM 1341 O O . LEU A 1 167 ? -11.921 -15.494 37.314 1.00 58.12 167 LEU A O 1
ATOM 1345 N N . PRO A 1 168 ? -14.060 -15.592 38.028 1.00 63.44 168 PRO A N 1
ATOM 1346 C CA . PRO A 1 168 ? -13.689 -15.706 39.429 1.00 63.44 168 PRO A CA 1
ATOM 1347 C C . PRO A 1 168 ? -12.946 -17.032 39.630 1.00 63.44 168 PRO A C 1
ATOM 1349 O O . PRO A 1 168 ? -13.409 -18.084 39.192 1.00 63.44 168 PRO A O 1
ATOM 1352 N N . LEU A 1 169 ? -11.766 -16.962 40.247 1.00 63.69 169 LEU A N 1
ATOM 1353 C CA . LEU A 1 169 ? -11.065 -18.146 40.735 1.00 63.69 169 LEU A CA 1
ATOM 1354 C C . LEU A 1 169 ? -11.904 -18.715 41.886 1.00 63.69 169 LEU A C 1
ATOM 1356 O O . LEU A 1 169 ? -12.155 -17.997 42.855 1.00 63.69 169 LEU A O 1
ATOM 1360 N N . PHE A 1 170 ? -12.387 -19.947 41.712 1.00 61.41 170 PHE A N 1
ATOM 1361 C CA . PHE A 1 170 ? -13.039 -20.732 42.761 1.00 61.41 170 PHE A CA 1
ATOM 1362 C C . PHE A 1 170 ? -12.037 -21.139 43.842 1.00 61.41 170 PHE A C 1
ATOM 1364 O O . PHE A 1 170 ? -10.870 -21.421 43.478 1.00 61.41 170 PHE A O 1
#

Radius of gyration: 21.22 Å; Cα contacts (8 Å, |Δi|>4): 103; chains: 1; bounding box: 45×42×75 Å

Sequence (170 aa):
MTRDQFLSERSKLYLDRYADLHSDLKIVAKPIGIPHLSHPFEFVDAILETYACRRLPLPCFENNECISLDTINIAAKTAEDLIREMFPKSQHIRRLYAAESYPIANAVVKLIDELKQSSKDTSYIRVFSGHDITIIPLLLTMGLKNITIPPPYASRLVFEVSTFIKLPLF

Solvent-accessible surface area (backbone atoms only — not comparable to full-atom values): 10542 Å² total; per-residue (Å²): 132,56,75,65,57,53,51,49,55,53,48,48,58,44,50,76,73,35,49,70,58,50,58,53,48,58,61,59,21,57,67,72,74,38,94,73,81,88,49,48,51,61,56,41,50,52,44,38,70,67,18,61,77,66,72,43,79,62,56,48,50,99,84,73,52,52,66,47,71,64,59,48,50,51,31,44,48,50,42,29,49,52,54,68,52,43,45,82,71,32,70,63,50,44,53,50,29,46,60,72,22,40,67,60,54,50,53,51,52,51,50,53,54,52,57,73,69,48,93,57,100,70,90,84,84,85,88,83,90,78,53,57,85,54,48,51,30,37,45,57,65,70,63,59,75,94,70,69,57,74,57,60,89,90,64,82,87,85,89,84,87,82,84,85,80,83,73,82,85,128

Organism: NCBI:txid227884

pLDDT: mean 81.47, std 10.75, range [57.66, 95.31]

InterPro domains:
  IPR029033 Histidine phosphatase superfamily [G3DSA:3.40.50.1240] (2-163)
  IPR029033 Histidine phosphatase superfamily [SSF53254] (35-161)

Foldseek 3Di:
DDPVVVLVVLQCVCCVPCVVVVVVVCQQCVQLVNNDDSALVVSLCSCCVPDDVVPHAATAGPVRHGDDPVNSVVSQVSRVVSLVVCCVPDPVNLVVLCVLQVVVVVVVVVVVVVVVPDPDPDDDDDDDDDDLSNVVSNCVNVVPPPDDPSDDPPDDDDDDDDDDDPDDDD